Protein AF-A0A5Y8UCP7-F1 (afdb_monomer_lite)

Structure (mmCIF, N/CA/C/O backbone):
data_AF-A0A5Y8UCP7-F1
#
_entry.id   AF-A0A5Y8UCP7-F1
#
loop_
_atom_site.group_PDB
_atom_site.id
_atom_site.type_symbol
_atom_site.label_atom_id
_atom_site.label_alt_id
_atom_site.label_comp_id
_atom_site.label_asym_id
_atom_site.label_entity_id
_atom_site.label_seq_id
_atom_site.pdbx_PDB_ins_code
_atom_site.Cartn_x
_atom_site.Cartn_y
_atom_site.Cartn_z
_atom_site.occupancy
_atom_site.B_iso_or_equiv
_atom_site.auth_seq_id
_atom_site.auth_comp_id
_atom_site.auth_asym_id
_atom_site.auth_atom_id
_atom_site.pdbx_PDB_model_num
ATOM 1 N N . MET A 1 1 ? -1.462 4.410 -30.952 1.00 44.28 1 MET A N 1
ATOM 2 C CA . MET A 1 1 ? -0.417 4.518 -29.904 1.00 44.28 1 MET A CA 1
ATOM 3 C C . MET A 1 1 ? 0.930 4.123 -30.502 1.00 44.28 1 MET A C 1
ATOM 5 O O . MET A 1 1 ? 1.069 2.976 -30.911 1.00 44.28 1 MET A O 1
ATOM 9 N N . LYS A 1 2 ? 1.909 5.040 -30.601 1.00 47.00 2 LYS A N 1
ATOM 10 C CA . LYS A 1 2 ? 3.303 4.665 -30.922 1.00 47.00 2 LYS A CA 1
ATOM 11 C C . LYS A 1 2 ? 3.769 3.641 -29.882 1.00 47.00 2 LYS A C 1
ATOM 13 O O . LYS A 1 2 ? 3.460 3.791 -28.704 1.00 47.00 2 LYS A O 1
ATOM 18 N N . ASN A 1 3 ? 4.435 2.578 -30.324 1.00 64.19 3 ASN A N 1
ATOM 19 C CA . ASN A 1 3 ? 4.763 1.432 -29.481 1.00 64.19 3 ASN A CA 1
ATOM 20 C C . ASN A 1 3 ? 5.835 1.838 -28.449 1.00 64.19 3 ASN A C 1
ATOM 22 O O . ASN A 1 3 ? 7.023 1.755 -28.744 1.00 64.19 3 ASN A O 1
ATOM 26 N N . ILE A 1 4 ? 5.408 2.334 -27.278 1.00 65.38 4 ILE A N 1
ATOM 27 C CA . ILE A 1 4 ? 6.259 2.861 -26.188 1.00 65.38 4 ILE A CA 1
ATOM 28 C C . ILE A 1 4 ? 7.375 1.873 -25.816 1.00 65.38 4 ILE A C 1
ATOM 30 O O . ILE A 1 4 ? 8.480 2.294 -25.492 1.00 65.38 4 ILE A O 1
ATOM 34 N N . LEU A 1 5 ? 7.134 0.567 -25.975 1.00 61.91 5 LEU A N 1
ATOM 35 C CA . LEU A 1 5 ? 8.135 -0.491 -25.806 1.00 61.91 5 LEU A CA 1
ATOM 36 C C . LEU A 1 5 ? 9.407 -0.266 -26.641 1.00 61.91 5 LEU A C 1
ATOM 38 O O . LEU A 1 5 ? 10.494 -0.548 -26.155 1.00 61.91 5 LEU A O 1
ATOM 42 N N . LYS A 1 6 ? 9.299 0.287 -27.858 1.00 69.62 6 LYS A N 1
ATOM 43 C CA . LYS A 1 6 ? 10.449 0.550 -28.745 1.00 69.62 6 LYS A CA 1
ATOM 44 C C . LYS A 1 6 ? 11.382 1.656 -28.231 1.00 69.62 6 LYS A C 1
ATOM 46 O O . LYS A 1 6 ? 12.495 1.763 -28.727 1.00 69.62 6 LYS A O 1
ATOM 51 N N . LEU A 1 7 ? 10.931 2.469 -27.272 1.00 72.38 7 LEU A N 1
ATOM 52 C CA . LEU A 1 7 ? 11.709 3.556 -26.664 1.00 72.38 7 LEU A CA 1
ATOM 53 C C . LEU A 1 7 ? 12.382 3.141 -25.346 1.00 72.38 7 LEU A C 1
ATOM 55 O O . LEU A 1 7 ? 13.158 3.912 -24.792 1.00 72.38 7 LEU A O 1
ATOM 59 N N . LEU A 1 8 ? 12.071 1.946 -24.841 1.00 73.19 8 LEU A N 1
ATOM 60 C CA . LEU A 1 8 ? 12.568 1.425 -23.572 1.00 73.19 8 LEU A CA 1
ATOM 61 C C . LEU A 1 8 ? 13.707 0.434 -23.811 1.00 73.19 8 LEU A C 1
ATOM 63 O O . LEU A 1 8 ? 13.677 -0.341 -24.770 1.00 73.19 8 LEU A O 1
ATOM 67 N N . ASN A 1 9 ? 14.683 0.388 -22.906 1.00 80.56 9 ASN A N 1
ATOM 68 C CA . ASN A 1 9 ? 15.677 -0.683 -22.921 1.00 80.56 9 ASN A CA 1
ATOM 69 C C . ASN A 1 9 ? 15.042 -2.032 -22.508 1.00 80.56 9 ASN A C 1
ATOM 71 O O . ASN A 1 9 ? 13.954 -2.084 -21.933 1.00 80.56 9 ASN A O 1
ATOM 75 N N . LYS A 1 10 ? 15.721 -3.158 -22.771 1.00 80.25 10 LYS A N 1
ATOM 76 C CA . LYS A 1 10 ? 15.179 -4.508 -22.489 1.00 80.25 10 LYS A CA 1
ATOM 77 C C . LYS A 1 10 ? 14.736 -4.701 -21.029 1.00 80.25 10 LYS A C 1
ATOM 79 O O . LYS A 1 10 ? 13.759 -5.402 -20.770 1.00 80.25 10 LYS A O 1
ATOM 84 N N . ARG A 1 11 ? 15.442 -4.088 -20.072 1.00 78.06 11 ARG A N 1
ATOM 85 C CA . ARG A 1 11 ? 15.125 -4.177 -18.639 1.00 78.06 11 ARG A CA 1
ATOM 86 C C . ARG A 1 11 ? 13.845 -3.407 -18.317 1.00 78.06 11 ARG A C 1
ATOM 88 O O . ARG A 1 11 ? 12.976 -3.941 -17.640 1.00 78.06 11 ARG A O 1
ATOM 95 N N . GLU A 1 12 ? 13.706 -2.198 -18.844 1.00 74.88 12 GLU A N 1
ATOM 96 C CA . GLU A 1 12 ? 12.510 -1.361 -18.709 1.00 74.88 12 GLU A CA 1
ATOM 97 C C . GLU A 1 12 ? 11.283 -1.995 -19.370 1.00 74.88 12 GLU A C 1
ATOM 99 O O . GLU A 1 12 ? 10.206 -1.985 -18.782 1.00 74.88 12 GLU A O 1
ATOM 104 N N . GLN A 1 13 ? 11.444 -2.615 -20.544 1.00 76.44 13 GLN A N 1
ATOM 105 C CA . GLN A 1 13 ? 10.363 -3.352 -21.209 1.00 76.44 13 GLN A CA 1
ATOM 106 C C . GLN A 1 13 ? 9.854 -4.516 -20.351 1.00 76.44 13 GLN A C 1
ATOM 108 O O . GLN A 1 13 ? 8.643 -4.704 -20.226 1.00 76.44 13 GLN A O 1
ATOM 113 N N . LYS A 1 14 ? 10.766 -5.277 -19.729 1.00 81.44 14 LYS A N 1
ATOM 114 C CA . LYS A 1 14 ? 10.408 -6.386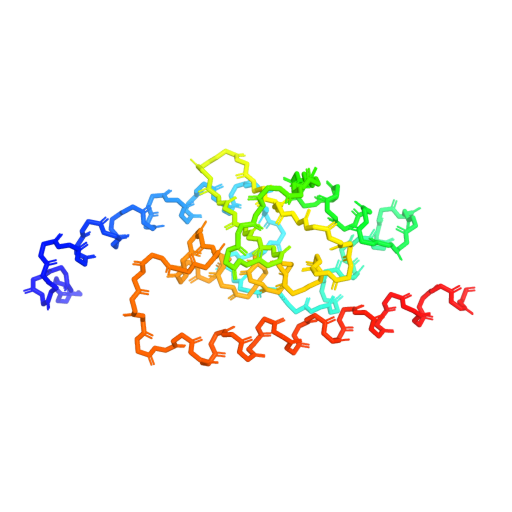 -18.836 1.00 81.44 14 LYS A CA 1
ATOM 115 C C . LYS A 1 14 ? 9.606 -5.892 -17.628 1.00 81.44 14 LYS A C 1
ATOM 117 O O . LYS A 1 14 ? 8.536 -6.425 -17.362 1.00 81.44 14 LYS A O 1
ATOM 122 N N . ILE A 1 15 ? 10.075 -4.832 -16.968 1.00 77.69 15 ILE A N 1
ATOM 123 C CA . ILE A 1 15 ? 9.390 -4.215 -15.817 1.00 77.69 15 ILE A CA 1
ATOM 124 C C . ILE A 1 15 ? 8.016 -3.689 -16.221 1.00 77.69 15 ILE A C 1
ATOM 126 O O . ILE A 1 15 ? 7.037 -3.892 -15.512 1.00 77.69 15 ILE A O 1
ATOM 130 N N . PHE A 1 16 ? 7.928 -3.028 -17.375 1.00 77.25 16 PHE A N 1
ATOM 131 C CA . PHE A 1 16 ? 6.670 -2.509 -17.894 1.00 77.25 16 PHE A CA 1
ATOM 132 C C . PHE A 1 16 ? 5.648 -3.630 -18.116 1.00 77.25 16 PHE A C 1
ATOM 134 O O . PHE A 1 16 ? 4.486 -3.496 -17.732 1.00 77.25 16 PHE A O 1
ATOM 141 N N . LEU A 1 17 ? 6.075 -4.754 -18.699 1.00 81.12 17 LEU A N 1
ATOM 142 C CA . LEU A 1 17 ? 5.205 -5.903 -18.936 1.00 81.12 17 LEU A CA 1
ATOM 143 C C . LEU A 1 17 ? 4.797 -6.605 -17.630 1.00 81.12 17 LEU A C 1
ATOM 145 O O . LEU A 1 17 ? 3.626 -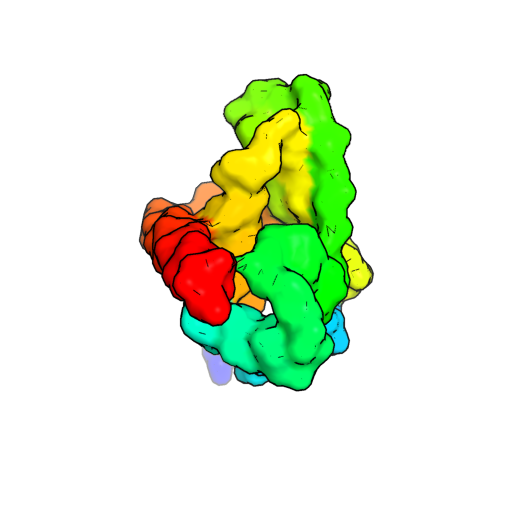6.944 -17.463 1.00 81.12 17 LEU A O 1
ATOM 149 N N . GLU A 1 18 ? 5.735 -6.780 -16.694 1.00 81.94 18 GLU A N 1
ATOM 150 C CA . GLU A 1 18 ? 5.467 -7.311 -15.351 1.00 81.94 18 GLU A CA 1
ATOM 151 C C . GLU A 1 18 ? 4.443 -6.440 -14.614 1.00 81.94 18 GLU A C 1
ATOM 153 O O . GLU A 1 18 ? 3.413 -6.944 -14.161 1.00 81.94 18 GLU A O 1
ATOM 158 N N . ASN A 1 19 ? 4.654 -5.122 -14.587 1.00 84.00 19 ASN A N 1
ATOM 159 C CA . ASN A 1 19 ? 3.735 -4.180 -13.960 1.00 84.00 19 ASN A CA 1
ATOM 160 C C . ASN A 1 19 ? 2.352 -4.202 -14.626 1.00 84.00 19 ASN A C 1
ATOM 162 O O . ASN A 1 19 ? 1.337 -4.191 -13.934 1.00 84.00 19 ASN A O 1
ATOM 166 N N . LYS A 1 20 ? 2.284 -4.285 -15.961 1.00 83.31 20 LYS A N 1
ATOM 167 C CA . LYS A 1 20 ? 1.008 -4.371 -16.687 1.00 83.31 20 LYS A CA 1
ATOM 168 C C . LYS A 1 20 ? 0.201 -5.610 -16.284 1.00 83.31 20 LYS A C 1
ATOM 170 O O . LYS A 1 20 ? -1.013 -5.521 -16.104 1.00 83.31 20 LYS A O 1
ATOM 175 N N . ASN A 1 21 ? 0.860 -6.758 -16.135 1.00 85.56 21 ASN A N 1
ATOM 176 C CA . ASN A 1 21 ? 0.200 -7.999 -15.728 1.00 85.56 21 ASN A CA 1
ATOM 177 C C . ASN A 1 21 ? -0.260 -7.950 -14.265 1.00 85.56 21 ASN A C 1
ATOM 179 O O . ASN A 1 21 ? -1.361 -8.405 -13.952 1.00 85.56 21 ASN A O 1
ATOM 183 N N . LEU A 1 22 ? 0.560 -7.373 -13.384 1.00 91.50 22 LEU A N 1
ATOM 184 C CA . LEU A 1 22 ? 0.235 -7.215 -11.968 1.00 91.50 22 LEU A CA 1
ATOM 185 C C . LEU A 1 22 ? -0.903 -6.210 -11.742 1.00 91.50 22 LEU A C 1
ATOM 187 O O . LEU A 1 22 ? -1.795 -6.497 -10.951 1.00 91.50 22 LEU A O 1
ATOM 191 N N . ALA A 1 23 ? -0.955 -5.104 -12.488 1.00 91.62 23 ALA A N 1
ATOM 192 C CA . ALA A 1 23 ? -2.010 -4.090 -12.381 1.00 91.62 23 ALA A CA 1
ATOM 193 C C . ALA A 1 23 ? -3.423 -4.690 -12.478 1.00 91.62 23 ALA A C 1
ATOM 195 O O . ALA A 1 23 ? -4.269 -4.479 -11.609 1.00 91.62 23 ALA A O 1
ATOM 196 N N . ASN A 1 24 ? -3.649 -5.526 -13.495 1.00 89.19 24 ASN A N 1
ATOM 197 C CA . ASN A 1 24 ? -4.935 -6.191 -13.702 1.00 89.19 24 ASN A CA 1
ATOM 198 C C . ASN A 1 24 ? -5.323 -7.125 -12.549 1.00 89.19 24 ASN A C 1
ATOM 200 O O . ASN A 1 24 ? -6.510 -7.299 -12.286 1.00 89.19 24 ASN A O 1
ATOM 204 N N . ARG A 1 25 ? -4.347 -7.759 -11.889 1.00 92.62 25 ARG A N 1
ATOM 205 C CA . ARG A 1 25 ? -4.605 -8.628 -10.732 1.00 92.62 25 ARG A CA 1
ATOM 206 C C . ARG A 1 25 ? -4.861 -7.809 -9.474 1.00 92.62 25 ARG A C 1
ATOM 208 O O . ARG A 1 25 ? -5.802 -8.110 -8.750 1.00 92.62 25 ARG A O 1
ATOM 215 N N . LEU A 1 26 ? -4.092 -6.743 -9.262 1.00 93.06 26 LEU A N 1
ATOM 216 C CA . LEU A 1 26 ? -4.260 -5.857 -8.117 1.00 93.06 26 LEU A CA 1
ATOM 217 C C . LEU A 1 26 ? -5.677 -5.276 -8.057 1.00 93.06 26 LEU A C 1
ATOM 219 O O . LEU A 1 26 ? -6.318 -5.332 -7.014 1.00 93.06 26 LEU A O 1
ATOM 223 N N . TRP A 1 27 ? -6.199 -4.774 -9.177 1.00 90.25 27 TRP A N 1
ATOM 224 C CA . TRP A 1 27 ? -7.545 -4.190 -9.207 1.00 90.25 27 TRP A CA 1
ATOM 225 C C . TRP A 1 27 ? -8.672 -5.210 -9.015 1.00 90.25 27 TRP A C 1
ATOM 227 O O . TRP A 1 27 ? -9.791 -4.815 -8.715 1.00 90.25 27 TRP A O 1
ATOM 237 N N . LYS A 1 28 ? -8.401 -6.511 -9.173 1.00 89.19 28 LYS A N 1
ATOM 238 C CA . LYS A 1 28 ? -9.356 -7.565 -8.795 1.00 89.19 28 LYS A CA 1
ATOM 239 C C . LYS A 1 28 ? -9.360 -7.826 -7.289 1.00 89.19 28 LYS A C 1
ATOM 241 O O . LYS A 1 28 ? -10.377 -8.255 -6.766 1.00 89.19 28 LYS A O 1
ATOM 246 N N . ILE A 1 29 ? -8.235 -7.581 -6.617 1.00 89.56 29 ILE A N 1
ATOM 247 C CA . ILE A 1 29 ? -8.079 -7.768 -5.168 1.00 89.56 29 ILE A CA 1
ATOM 248 C C . ILE A 1 29 ? -8.613 -6.557 -4.397 1.00 89.56 29 ILE A C 1
ATOM 250 O O . ILE A 1 29 ? -9.181 -6.730 -3.325 1.00 89.56 29 ILE A O 1
ATOM 254 N N . ILE A 1 30 ? -8.459 -5.350 -4.955 1.00 91.50 30 ILE A N 1
ATOM 255 C CA . ILE A 1 30 ? -9.011 -4.098 -4.412 1.00 91.50 30 ILE A CA 1
ATOM 256 C C . ILE A 1 30 ? -9.984 -3.488 -5.438 1.00 91.50 30 ILE A C 1
ATOM 258 O O . ILE A 1 30 ? -9.641 -2.502 -6.112 1.00 91.50 30 ILE A O 1
ATOM 262 N N . PRO A 1 31 ? -11.176 -4.084 -5.623 1.00 87.88 31 PRO A N 1
ATOM 263 C CA . PRO A 1 31 ? -12.160 -3.596 -6.587 1.00 87.88 31 PRO A CA 1
ATOM 264 C C . PRO A 1 31 ? -12.662 -2.179 -6.268 1.00 87.88 31 PRO A C 1
ATOM 266 O O . PRO A 1 31 ? -13.005 -1.435 -7.185 1.00 87.88 31 PRO A O 1
ATOM 269 N N . GLU A 1 32 ? -12.626 -1.756 -5.001 1.00 89.44 32 GLU A N 1
ATOM 270 C CA . GLU A 1 32 ? -13.059 -0.427 -4.551 1.00 89.44 32 GLU A CA 1
ATOM 271 C C . GLU A 1 32 ? -12.208 0.715 -5.128 1.00 89.44 32 GLU A C 1
ATOM 273 O O . GLU A 1 32 ? -12.655 1.859 -5.199 1.00 89.44 32 GLU A O 1
ATOM 278 N N . SER A 1 33 ? -10.988 0.416 -5.586 1.00 86.06 33 SER A N 1
ATOM 279 C CA . SER A 1 33 ? -10.047 1.424 -6.084 1.00 86.06 33 SER A CA 1
ATOM 280 C C . SER A 1 33 ? -10.449 2.093 -7.397 1.00 86.06 33 SER A C 1
ATOM 282 O O . SER A 1 33 ? -9.804 3.061 -7.795 1.00 86.06 33 SER A O 1
ATOM 284 N N . ASN A 1 34 ? -11.455 1.585 -8.120 1.00 83.69 34 ASN A N 1
ATOM 285 C CA . ASN A 1 34 ? -11.838 2.083 -9.449 1.00 83.69 34 ASN A CA 1
ATOM 286 C C . ASN A 1 34 ? -10.639 2.262 -10.408 1.00 83.69 34 ASN A C 1
ATOM 288 O O . ASN A 1 34 ? -10.638 3.146 -11.265 1.00 83.69 34 ASN A O 1
ATOM 292 N N . LYS A 1 35 ? -9.603 1.419 -10.261 1.00 88.56 35 LYS A N 1
ATOM 293 C CA . LYS A 1 35 ? -8.356 1.448 -11.048 1.00 88.56 35 LYS A CA 1
ATOM 294 C C . LYS A 1 35 ? -7.552 2.752 -10.926 1.00 88.56 35 LYS A C 1
ATOM 296 O O . LYS A 1 35 ? -6.827 3.122 -11.850 1.00 88.56 35 LYS A O 1
ATOM 301 N N . ARG A 1 36 ? -7.668 3.453 -9.797 1.00 92.25 36 ARG A N 1
ATOM 302 C CA . ARG A 1 36 ? -6.933 4.690 -9.503 1.00 92.25 36 ARG A CA 1
ATOM 303 C C . ARG A 1 36 ? -6.362 4.674 -8.084 1.00 92.25 36 ARG A C 1
ATOM 305 O O . ARG A 1 36 ? -6.814 3.886 -7.252 1.00 92.25 36 ARG A O 1
ATOM 312 N N . PRO A 1 37 ? -5.388 5.545 -7.773 1.00 93.75 37 PRO A N 1
ATOM 313 C CA . PRO A 1 37 ? -4.995 5.751 -6.390 1.00 93.75 37 PRO A CA 1
ATOM 314 C C . PRO A 1 37 ? -6.169 6.249 -5.535 1.00 93.75 37 PRO A C 1
ATOM 316 O O . PRO A 1 37 ? -7.029 7.000 -6.008 1.00 93.75 37 PRO A O 1
ATOM 319 N N . MET A 1 38 ? -6.175 5.830 -4.269 1.00 95.56 38 MET A N 1
ATOM 320 C CA . MET A 1 38 ? -7.193 6.197 -3.278 1.00 95.56 38 MET A CA 1
ATOM 321 C C . MET A 1 38 ? -6.620 7.151 -2.237 1.00 95.56 38 MET A C 1
ATOM 323 O O . MET A 1 38 ? -5.533 6.922 -1.704 1.00 95.56 38 MET A O 1
ATOM 327 N N . GLY A 1 39 ? -7.345 8.227 -1.945 1.00 96.19 39 GLY A N 1
ATOM 328 C CA . GLY A 1 39 ? -7.035 9.145 -0.854 1.00 96.19 39 GLY A CA 1
ATOM 329 C C . GLY A 1 39 ? -7.326 8.537 0.520 1.00 96.19 39 GLY A C 1
ATOM 330 O O . GLY A 1 39 ? -8.112 7.603 0.646 1.00 96.19 39 GLY A O 1
ATOM 331 N N . ALA A 1 40 ? -6.705 9.087 1.568 1.00 96.56 40 ALA A N 1
ATOM 332 C CA . ALA A 1 40 ? -6.874 8.579 2.932 1.00 96.56 40 ALA A CA 1
ATOM 333 C C . ALA A 1 40 ? -8.341 8.630 3.392 1.00 96.56 40 ALA A C 1
ATOM 335 O O . ALA A 1 40 ? -8.832 7.646 3.925 1.00 96.56 40 ALA A O 1
ATOM 336 N N . MET A 1 41 ? -9.061 9.722 3.109 1.00 94.88 41 MET A N 1
ATOM 337 C CA . MET A 1 41 ? -10.488 9.832 3.445 1.00 94.88 41 MET A CA 1
ATOM 338 C C . MET A 1 41 ? -11.327 8.746 2.762 1.00 94.88 41 MET A C 1
ATOM 340 O O . MET A 1 41 ? -12.165 8.138 3.407 1.00 94.88 41 MET A O 1
ATOM 344 N N . GLU A 1 42 ? -11.046 8.432 1.494 1.00 95.12 42 GLU A N 1
ATOM 345 C CA . GLU A 1 42 ? -11.767 7.378 0.767 1.00 95.12 42 GLU A CA 1
ATOM 346 C C . GLU A 1 42 ? -11.548 6.004 1.409 1.00 95.12 42 GLU A C 1
ATOM 348 O O . GLU A 1 42 ? -12.486 5.225 1.549 1.00 95.12 42 GLU A O 1
ATOM 353 N N . VAL A 1 43 ? -10.313 5.722 1.840 1.00 95.00 43 VAL A N 1
ATOM 354 C CA . VAL A 1 43 ? -9.975 4.502 2.586 1.00 95.00 43 VAL A CA 1
ATOM 355 C C . VAL A 1 43 ? -10.759 4.440 3.897 1.00 95.00 43 VAL A C 1
ATOM 357 O O . VAL A 1 43 ? -11.342 3.402 4.202 1.00 95.00 43 VAL A O 1
ATOM 360 N N . ILE A 1 44 ? -10.826 5.549 4.637 1.00 93.31 44 ILE A N 1
ATOM 361 C CA . ILE A 1 44 ? -11.601 5.635 5.879 1.00 93.31 44 ILE A CA 1
ATOM 362 C C . ILE A 1 44 ? -13.097 5.423 5.624 1.00 93.31 44 ILE A C 1
ATOM 364 O O . ILE A 1 44 ? -13.712 4.594 6.290 1.00 93.31 44 ILE A O 1
ATOM 368 N N . ASP A 1 45 ? -13.676 6.101 4.636 1.00 92.00 45 ASP A N 1
ATOM 369 C CA . ASP A 1 45 ? -15.097 5.989 4.300 1.00 92.00 45 ASP A CA 1
ATOM 370 C C . ASP A 1 45 ? -15.488 4.563 3.893 1.00 92.00 45 ASP A C 1
ATOM 372 O O . ASP A 1 45 ? -16.587 4.106 4.209 1.00 92.00 45 ASP A O 1
ATOM 376 N N . ILE A 1 46 ? -14.596 3.843 3.206 1.00 91.94 46 ILE A N 1
ATOM 377 C CA . ILE A 1 46 ? -14.802 2.434 2.855 1.00 91.94 46 ILE A CA 1
ATOM 378 C C . ILE A 1 46 ? -14.813 1.556 4.111 1.00 91.94 46 ILE A C 1
ATOM 380 O O . ILE A 1 46 ? -15.728 0.752 4.268 1.00 91.94 46 ILE A O 1
ATOM 384 N N . VAL A 1 47 ? -13.832 1.708 5.005 1.00 91.19 47 VAL A N 1
ATOM 385 C CA . VAL A 1 47 ? -13.717 0.873 6.216 1.00 91.19 47 VAL A CA 1
ATOM 386 C C . VAL A 1 47 ? -14.863 1.151 7.192 1.00 91.19 47 VAL A C 1
ATOM 388 O O . VAL A 1 47 ? -15.440 0.222 7.752 1.00 91.19 47 VAL A O 1
ATOM 391 N N . LYS A 1 48 ? -15.266 2.416 7.349 1.00 87.62 48 LYS A N 1
ATOM 392 C CA . LYS A 1 48 ? -16.363 2.804 8.249 1.00 87.62 48 LYS A CA 1
ATOM 393 C C . LYS A 1 48 ? -17.712 2.205 7.863 1.00 87.62 48 LYS A C 1
ATOM 395 O O . LYS A 1 48 ? -18.513 1.915 8.745 1.00 87.62 48 LYS A O 1
ATOM 400 N N . LYS A 1 49 ? -17.972 1.996 6.569 1.00 84.94 49 LYS A N 1
ATOM 401 C CA . LYS A 1 49 ? -19.223 1.371 6.098 1.00 84.94 49 LYS A CA 1
ATOM 402 C C . LYS A 1 49 ? -19.411 -0.057 6.608 1.00 84.94 49 LYS A C 1
ATOM 404 O O . LYS A 1 49 ? -20.532 -0.551 6.595 1.00 84.94 49 LYS A O 1
ATOM 409 N N . GLU A 1 50 ? -18.345 -0.706 7.067 1.00 78.81 50 GLU A N 1
ATOM 410 C CA . GLU A 1 50 ? -18.390 -2.068 7.602 1.00 78.81 50 GLU A CA 1
ATOM 411 C C . GLU A 1 50 ? -18.614 -2.115 9.124 1.00 78.81 50 GLU A C 1
ATOM 413 O O . GLU A 1 50 ? -18.474 -3.184 9.715 1.00 78.81 50 GLU A O 1
ATOM 418 N N . ASN A 1 51 ? -18.947 -0.984 9.774 1.00 69.75 51 ASN A N 1
ATOM 419 C CA . ASN A 1 51 ? -19.153 -0.868 11.231 1.00 69.75 51 ASN A CA 1
ATOM 420 C C . ASN A 1 51 ? -18.011 -1.484 12.071 1.00 69.75 51 ASN A C 1
ATOM 422 O O . ASN A 1 51 ? -18.231 -1.991 13.169 1.00 69.75 51 ASN A O 1
ATOM 426 N N . SER A 1 52 ? -16.789 -1.473 11.539 1.00 73.81 52 SER A N 1
ATOM 427 C CA . SER A 1 52 ? -15.595 -2.014 12.195 1.00 73.81 52 SER A CA 1
ATOM 428 C C . SER A 1 52 ? -14.834 -0.917 12.943 1.00 73.81 52 SER A C 1
ATOM 430 O O . SER A 1 52 ? -14.958 0.261 12.598 1.00 73.81 52 SER A O 1
ATOM 432 N N . SER A 1 53 ? -14.021 -1.296 13.939 1.00 82.62 53 SER A N 1
ATOM 433 C CA . SER A 1 53 ? -13.084 -0.365 14.584 1.00 82.62 53 SER A CA 1
ATOM 434 C C . SER A 1 53 ? -12.193 0.276 13.525 1.00 82.62 53 SER A C 1
ATOM 436 O O . SER A 1 53 ? -11.663 -0.410 12.645 1.00 82.62 53 SER A O 1
ATOM 438 N N . LEU A 1 54 ? -12.048 1.599 13.572 1.00 88.25 54 LEU A N 1
ATOM 439 C CA . LEU A 1 54 ? -11.214 2.303 12.611 1.00 88.25 54 LEU A CA 1
ATOM 440 C C . LEU A 1 54 ? -9.770 2.340 13.105 1.00 88.25 54 LEU A C 1
ATOM 442 O O . LEU A 1 54 ? -9.350 3.291 13.746 1.00 88.25 54 LEU A O 1
ATOM 446 N N . ASP A 1 55 ? -9.010 1.311 12.755 1.00 91.12 55 ASP A N 1
ATOM 447 C CA . ASP A 1 55 ? -7.588 1.206 13.062 1.00 91.12 55 ASP A CA 1
ATOM 448 C C . ASP A 1 55 ? -6.800 0.621 11.874 1.00 91.12 55 ASP A C 1
ATOM 450 O O . ASP A 1 55 ? -7.360 0.195 10.855 1.00 91.12 55 ASP A O 1
ATOM 454 N N . ILE A 1 56 ? -5.468 0.615 11.986 1.00 93.00 56 ILE A N 1
ATOM 455 C CA . ILE A 1 56 ? -4.571 0.116 10.933 1.00 93.00 56 ILE A CA 1
ATOM 456 C C . ILE A 1 56 ? -4.822 -1.363 10.611 1.00 93.00 56 ILE A C 1
ATOM 458 O O . ILE A 1 56 ? -4.759 -1.744 9.439 1.00 93.00 56 ILE A O 1
ATOM 462 N N . ASN A 1 57 ? -5.133 -2.194 11.607 1.00 92.50 57 ASN A N 1
ATOM 463 C CA . ASN A 1 57 ? -5.380 -3.618 11.390 1.00 92.50 57 ASN A CA 1
ATOM 464 C C . ASN A 1 57 ? -6.687 -3.832 10.624 1.00 92.50 57 ASN A C 1
ATOM 466 O O . ASN A 1 57 ? -6.711 -4.621 9.678 1.00 92.50 57 ASN A O 1
ATOM 470 N N . SER A 1 58 ? -7.741 -3.094 10.968 1.00 93.06 58 SER A N 1
ATOM 471 C CA . SER A 1 58 ? -9.016 -3.107 10.249 1.00 93.06 58 SER A CA 1
ATOM 472 C C . SER A 1 58 ? -8.868 -2.633 8.805 1.00 93.06 58 SER A C 1
ATOM 474 O O . SER A 1 58 ? -9.387 -3.284 7.897 1.00 93.06 58 SER A O 1
ATOM 476 N N . ILE A 1 59 ? -8.086 -1.576 8.551 1.00 94.88 59 ILE A N 1
ATOM 477 C CA . ILE A 1 59 ? -7.757 -1.141 7.182 1.00 94.88 59 ILE A CA 1
ATOM 478 C C . ILE A 1 59 ? -7.033 -2.263 6.428 1.00 94.88 59 ILE A C 1
ATOM 480 O O . ILE A 1 59 ? -7.432 -2.631 5.322 1.00 94.88 59 ILE A O 1
ATOM 484 N N . CYS A 1 60 ? -5.982 -2.844 7.009 1.00 95.44 60 CYS A N 1
ATOM 485 C CA . CYS A 1 60 ? -5.244 -3.925 6.359 1.00 95.44 60 CYS A CA 1
ATOM 486 C C . CYS A 1 60 ? -6.137 -5.133 6.059 1.00 95.44 60 CYS A C 1
ATOM 488 O O . CYS A 1 60 ? -6.082 -5.668 4.952 1.00 95.44 60 CYS A O 1
ATOM 490 N N . LYS A 1 61 ? -7.007 -5.514 6.998 1.00 93.38 61 LYS A N 1
ATOM 491 C CA . LYS A 1 61 ? -7.976 -6.598 6.821 1.00 93.38 61 LYS A CA 1
ATOM 492 C C . LYS A 1 61 ? -8.957 -6.298 5.687 1.00 93.38 61 LYS A C 1
ATOM 494 O O . LYS A 1 61 ? -9.127 -7.148 4.817 1.00 93.38 61 LYS A O 1
ATOM 499 N N . LYS A 1 62 ? -9.534 -5.089 5.645 1.00 93.38 62 LYS A N 1
ATOM 500 C CA . LYS A 1 62 ? -10.475 -4.662 4.596 1.00 93.38 62 LYS A CA 1
ATOM 501 C C . LYS A 1 62 ? -9.888 -4.816 3.194 1.00 93.38 62 LYS A C 1
ATOM 503 O O . LYS A 1 62 ? -10.570 -5.262 2.277 1.00 93.38 62 LYS A O 1
ATOM 508 N N . PHE A 1 63 ? -8.621 -4.449 3.032 1.00 93.38 63 PHE A N 1
ATOM 509 C CA . PHE A 1 63 ? -7.949 -4.430 1.733 1.00 93.38 63 PHE A CA 1
ATOM 510 C C . PHE A 1 63 ? -7.102 -5.678 1.452 1.00 93.38 63 PHE A C 1
ATOM 512 O O . PHE A 1 63 ? -6.281 -5.661 0.534 1.00 93.38 63 PHE A O 1
ATOM 519 N N . ASN A 1 64 ? -7.296 -6.762 2.215 1.00 93.19 64 ASN A N 1
ATOM 520 C CA . ASN A 1 64 ? -6.558 -8.023 2.071 1.00 93.19 64 ASN A CA 1
ATOM 521 C C . ASN A 1 64 ? -5.025 -7.837 2.093 1.00 93.19 64 ASN A C 1
ATOM 523 O O . ASN A 1 64 ? -4.284 -8.469 1.335 1.00 93.19 64 ASN A O 1
ATOM 527 N N . ILE A 1 65 ? -4.545 -6.940 2.957 1.00 97.00 65 ILE A N 1
ATOM 528 C CA . ILE A 1 65 ? -3.127 -6.641 3.147 1.00 97.00 65 ILE A CA 1
ATOM 529 C C . ILE A 1 65 ? -2.598 -7.477 4.310 1.00 97.00 65 ILE A C 1
ATOM 531 O O . ILE A 1 65 ? -3.014 -7.327 5.457 1.00 97.00 65 ILE A O 1
ATOM 535 N N . VAL A 1 66 ? -1.629 -8.337 4.015 1.00 97.62 66 VAL A N 1
ATOM 536 C CA . VAL A 1 66 ? -0.971 -9.195 4.998 1.00 97.62 66 VAL A CA 1
ATOM 537 C C . VAL A 1 66 ? 0.101 -8.403 5.739 1.00 97.62 66 VAL A C 1
ATOM 539 O O . VAL A 1 66 ? 1.031 -7.866 5.135 1.00 97.62 66 VAL A O 1
ATOM 542 N N . LEU A 1 67 ? 0.001 -8.376 7.064 1.00 98.12 67 LEU A N 1
ATOM 543 C CA . LEU A 1 67 ? 0.985 -7.770 7.954 1.00 98.12 67 LEU A CA 1
ATOM 544 C C . LEU A 1 67 ? 1.962 -8.834 8.468 1.00 98.12 67 LEU A C 1
ATOM 546 O O . LEU A 1 67 ? 1.555 -9.861 9.005 1.00 98.12 67 LEU A O 1
ATOM 550 N N . LYS A 1 68 ? 3.270 -8.592 8.317 1.00 97.56 68 LYS A N 1
ATOM 551 C CA . LYS A 1 68 ? 4.323 -9.493 8.800 1.00 97.56 68 LYS A CA 1
ATOM 552 C C . LYS A 1 68 ? 5.415 -8.736 9.549 1.00 97.56 68 LYS A C 1
ATOM 554 O O . LYS A 1 68 ? 6.265 -8.076 8.949 1.00 97.56 68 LYS A O 1
ATOM 559 N N . LYS A 1 69 ? 5.468 -8.908 10.870 1.00 97.25 69 LYS A N 1
ATOM 560 C CA . LYS A 1 69 ? 6.579 -8.385 11.672 1.00 97.25 69 LYS A CA 1
ATOM 561 C C . LYS A 1 69 ? 7.888 -9.084 11.275 1.00 97.25 69 LYS A C 1
ATOM 563 O O . LYS A 1 69 ? 7.978 -10.311 11.297 1.00 97.25 69 LYS A O 1
ATOM 568 N N . ASN A 1 70 ? 8.906 -8.318 10.887 1.00 96.31 70 ASN A N 1
ATOM 569 C CA . ASN A 1 70 ? 10.201 -8.829 10.440 1.00 96.31 70 ASN A CA 1
ATOM 570 C C . ASN A 1 70 ? 11.370 -7.996 10.992 1.00 96.31 70 ASN A C 1
ATOM 572 O O . ASN A 1 70 ? 11.804 -7.008 10.398 1.00 96.31 70 ASN A O 1
ATOM 576 N N . MET A 1 71 ? 11.955 -8.471 12.094 1.00 94.38 71 MET A N 1
ATOM 577 C CA . MET A 1 71 ? 13.125 -7.848 12.727 1.00 94.38 71 MET A CA 1
ATOM 578 C C . MET A 1 71 ? 14.423 -8.010 11.919 1.00 94.38 71 MET A C 1
ATOM 580 O O . MET A 1 71 ? 15.392 -7.298 12.168 1.00 94.38 71 MET A O 1
ATOM 584 N N . LYS A 1 72 ? 14.457 -8.911 10.926 1.00 93.88 72 LYS A N 1
ATOM 585 C CA . LYS A 1 72 ? 15.644 -9.193 10.098 1.00 93.88 72 LYS A CA 1
ATOM 586 C C . LYS A 1 72 ? 15.824 -8.206 8.939 1.00 93.88 72 LYS A C 1
ATOM 588 O O . LYS A 1 72 ? 16.769 -8.342 8.160 1.00 93.88 72 LYS A O 1
ATOM 593 N N . LEU A 1 73 ? 14.930 -7.226 8.785 1.00 91.50 73 LEU A N 1
ATOM 594 C CA . LEU A 1 73 ? 15.082 -6.182 7.775 1.00 91.50 73 LEU A CA 1
ATOM 595 C C . LEU A 1 73 ? 16.365 -5.377 8.053 1.00 91.50 73 LEU A C 1
ATOM 597 O O . LEU A 1 73 ? 16.517 -4.763 9.104 1.00 91.50 73 LEU A O 1
ATOM 601 N N . LYS A 1 74 ? 17.319 -5.390 7.117 1.00 86.00 74 LYS A N 1
ATOM 602 C CA . LYS A 1 74 ? 18.608 -4.701 7.299 1.00 86.00 74 LYS A CA 1
ATOM 603 C C . LYS A 1 74 ? 18.488 -3.208 6.992 1.00 86.00 74 LYS A C 1
ATOM 605 O O . LYS A 1 74 ? 18.454 -2.385 7.897 1.00 86.00 74 LYS A O 1
ATOM 610 N N . LYS A 1 75 ? 18.389 -2.881 5.700 1.00 87.25 75 LYS A N 1
ATOM 611 C CA . LYS A 1 75 ? 18.492 -1.513 5.166 1.00 87.25 75 LYS A CA 1
ATOM 612 C C . LYS A 1 75 ? 17.245 -0.648 5.391 1.00 87.25 75 LYS A C 1
ATOM 614 O O . LYS A 1 75 ? 17.355 0.569 5.425 1.00 87.25 75 LYS A O 1
ATOM 619 N N . TYR A 1 76 ? 16.076 -1.265 5.526 1.00 89.81 76 TYR A N 1
ATOM 620 C CA . TYR A 1 76 ? 14.793 -0.569 5.620 1.00 89.81 76 TYR A CA 1
ATOM 621 C C . TYR A 1 76 ? 14.046 -1.007 6.877 1.00 89.81 76 TYR A C 1
ATOM 623 O O . TYR A 1 76 ? 14.254 -2.117 7.367 1.00 89.81 76 TYR A O 1
ATOM 631 N N . ASN A 1 77 ? 13.182 -0.141 7.404 1.00 94.94 77 ASN A N 1
ATOM 632 C CA . ASN A 1 77 ? 12.363 -0.462 8.577 1.00 94.94 77 ASN A CA 1
ATOM 633 C C . ASN A 1 77 ? 11.019 -1.097 8.210 1.00 94.94 77 ASN A C 1
ATOM 635 O O . ASN A 1 77 ? 10.408 -1.771 9.039 1.00 94.94 77 ASN A O 1
ATOM 639 N N . SER A 1 78 ? 10.602 -0.933 6.958 1.00 96.88 78 SER A N 1
ATOM 640 C CA . SER A 1 78 ? 9.475 -1.631 6.365 1.00 96.88 78 SER A CA 1
ATOM 641 C C . SER A 1 78 ? 9.658 -1.771 4.853 1.00 96.88 78 SER A C 1
ATOM 643 O O . SER A 1 78 ? 10.523 -1.131 4.248 1.00 96.88 78 SER A O 1
ATOM 645 N N . LYS A 1 79 ? 8.887 -2.672 4.254 1.00 96.88 79 LYS A N 1
ATOM 646 C CA . LYS A 1 79 ? 8.793 -2.882 2.809 1.00 96.88 79 LYS A CA 1
ATOM 647 C C . LYS A 1 79 ? 7.400 -3.404 2.472 1.00 96.88 79 LYS A C 1
ATOM 649 O O . LYS A 1 79 ? 6.785 -4.083 3.294 1.00 96.88 79 LYS A O 1
ATOM 654 N N . SER A 1 80 ? 6.935 -3.149 1.260 1.00 97.06 80 SER A N 1
ATOM 655 C CA . SER A 1 80 ? 5.675 -3.685 0.747 1.00 97.06 80 SER A CA 1
ATOM 656 C C . SER A 1 80 ? 5.902 -4.384 -0.585 1.00 97.06 80 SER A C 1
ATOM 658 O O . SER A 1 80 ? 6.771 -3.998 -1.367 1.00 97.06 80 SER A O 1
ATOM 660 N N . ASN A 1 81 ? 5.160 -5.455 -0.842 1.00 96.12 81 ASN A N 1
ATOM 661 C CA . ASN A 1 81 ? 5.265 -6.207 -2.084 1.00 96.12 81 ASN A CA 1
ATOM 662 C C . ASN A 1 81 ? 3.906 -6.766 -2.495 1.00 96.12 81 ASN A C 1
ATOM 664 O O . ASN A 1 81 ? 3.159 -7.248 -1.647 1.00 96.12 81 ASN A O 1
ATOM 668 N N . PHE A 1 82 ? 3.634 -6.749 -3.793 1.00 95.06 82 PHE A N 1
ATOM 669 C CA . PHE A 1 82 ? 2.526 -7.454 -4.412 1.00 95.06 82 PHE A CA 1
ATOM 670 C C . PHE A 1 82 ? 3.071 -8.526 -5.361 1.00 95.06 82 PHE A C 1
ATOM 672 O O . PHE A 1 82 ? 3.802 -8.223 -6.303 1.00 95.06 82 PHE A O 1
ATOM 679 N N . ASP A 1 83 ? 2.736 -9.787 -5.093 1.00 91.00 83 ASP A N 1
ATOM 680 C CA . ASP A 1 83 ? 3.213 -10.952 -5.858 1.00 91.00 83 ASP A CA 1
ATOM 681 C C . ASP A 1 83 ? 2.249 -11.396 -6.975 1.00 91.00 83 ASP A C 1
ATOM 683 O O . ASP A 1 83 ? 2.522 -12.351 -7.702 1.00 91.00 83 ASP A O 1
ATOM 687 N N . GLY A 1 84 ? 1.126 -10.692 -7.134 1.00 90.69 84 GLY A N 1
ATOM 688 C CA . GLY A 1 84 ? 0.055 -11.050 -8.060 1.00 90.69 84 GLY A CA 1
ATOM 689 C C . GLY A 1 84 ? -1.180 -11.635 -7.380 1.00 90.69 84 GLY A C 1
ATOM 690 O O . GLY A 1 84 ? -2.242 -11.607 -7.997 1.00 90.69 84 GLY A O 1
ATOM 691 N N . ASN A 1 85 ? -1.058 -12.107 -6.138 1.00 90.75 85 ASN A N 1
ATOM 692 C CA . ASN A 1 85 ? -2.140 -12.726 -5.373 1.00 90.75 85 ASN A CA 1
ATOM 693 C C . ASN A 1 85 ? -2.380 -12.026 -4.032 1.00 90.75 85 ASN A C 1
ATOM 695 O O . ASN A 1 85 ? -3.518 -11.944 -3.582 1.00 90.75 85 ASN A O 1
ATOM 699 N N . SER A 1 86 ? -1.324 -11.524 -3.394 1.00 94.00 86 SER A N 1
ATOM 700 C CA . SER A 1 86 ? -1.390 -10.920 -2.067 1.00 94.00 86 SER A CA 1
ATOM 701 C C . SER A 1 86 ? -0.514 -9.679 -1.974 1.00 94.00 86 SER A C 1
ATOM 703 O O . SER A 1 86 ? 0.551 -9.591 -2.593 1.00 94.00 86 SER A O 1
ATOM 705 N N . ILE A 1 87 ? -0.971 -8.706 -1.187 1.00 96.94 87 ILE A N 1
ATOM 706 C CA . ILE A 1 87 ? -0.175 -7.542 -0.806 1.00 96.94 87 ILE A CA 1
ATOM 707 C C . ILE A 1 87 ? 0.367 -7.821 0.587 1.00 96.94 87 ILE A C 1
ATOM 709 O O . ILE A 1 87 ? -0.401 -8.040 1.516 1.00 96.94 87 ILE A O 1
ATOM 713 N N . THR A 1 88 ? 1.685 -7.815 0.743 1.00 98.06 88 THR A N 1
ATOM 714 C CA . THR A 1 88 ? 2.336 -8.020 2.040 1.00 98.06 88 THR A CA 1
ATOM 715 C C . THR A 1 88 ? 3.096 -6.772 2.449 1.00 98.06 88 THR A C 1
ATOM 717 O O . THR A 1 88 ? 3.864 -6.227 1.655 1.00 98.06 88 THR A O 1
ATOM 720 N N . ILE A 1 89 ? 2.931 -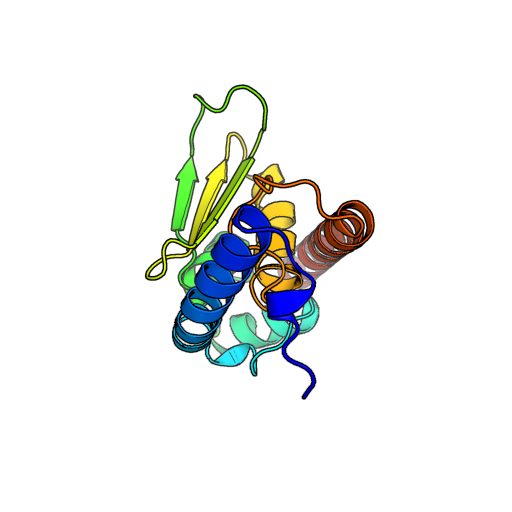6.360 3.703 1.00 98.44 89 ILE A N 1
ATOM 721 C CA . ILE A 1 89 ? 3.777 -5.381 4.380 1.00 98.44 89 ILE A CA 1
ATOM 722 C C . ILE A 1 89 ? 4.646 -6.130 5.385 1.00 98.44 89 ILE A C 1
ATOM 724 O O . ILE A 1 89 ? 4.148 -6.750 6.324 1.00 98.44 89 ILE A O 1
ATOM 728 N N . GLU A 1 90 ? 5.961 -6.036 5.214 1.00 98.19 90 GLU A N 1
ATOM 729 C CA . GLU A 1 90 ? 6.918 -6.461 6.230 1.00 98.19 90 GLU A CA 1
ATOM 730 C C . GLU A 1 90 ? 7.428 -5.238 6.994 1.00 98.19 90 GLU A C 1
ATOM 732 O O . GLU A 1 90 ? 7.835 -4.258 6.372 1.00 98.19 90 GLU A O 1
ATOM 737 N N . TYR A 1 91 ? 7.436 -5.284 8.326 1.00 98.06 91 TYR A N 1
ATOM 738 C CA . TYR A 1 91 ? 7.774 -4.127 9.165 1.00 98.06 91 TYR A CA 1
ATOM 739 C C . TYR A 1 91 ? 8.495 -4.527 10.456 1.00 98.06 91 TYR A C 1
ATOM 741 O O . TYR A 1 91 ? 8.275 -5.611 10.992 1.00 98.06 91 TYR A O 1
ATOM 749 N N . LYS A 1 92 ? 9.365 -3.655 10.975 1.00 96.81 92 LYS A N 1
ATOM 750 C CA . LYS A 1 92 ? 9.978 -3.826 12.307 1.00 96.81 92 LYS A CA 1
ATOM 751 C C . LYS A 1 92 ? 9.058 -3.361 13.438 1.00 96.81 92 LYS A C 1
ATOM 753 O O . LYS A 1 92 ? 9.001 -3.987 14.491 1.00 96.81 92 LYS A O 1
ATOM 758 N N . ASP A 1 93 ? 8.358 -2.259 13.193 1.00 95.56 93 ASP A N 1
ATOM 759 C CA . ASP A 1 93 ? 7.543 -1.507 14.148 1.00 95.56 93 ASP A CA 1
ATOM 760 C C . ASP A 1 93 ? 6.290 -0.997 13.418 1.00 95.56 93 ASP A C 1
ATOM 762 O O . ASP A 1 93 ? 6.358 -0.652 12.233 1.00 95.56 93 ASP A O 1
ATOM 766 N N . GLU A 1 94 ? 5.147 -1.015 14.098 1.00 94.56 94 GLU A N 1
ATOM 767 C CA . GLU A 1 94 ? 3.836 -0.685 13.532 1.00 94.56 94 GLU A CA 1
ATOM 768 C C . GLU A 1 94 ? 3.756 0.763 13.047 1.00 94.56 94 GLU A C 1
ATOM 770 O O . GLU A 1 94 ? 3.069 1.039 12.063 1.00 94.56 94 GLU A O 1
ATOM 775 N N . LYS A 1 95 ? 4.558 1.672 13.619 1.00 94.56 95 LYS A N 1
ATOM 776 C CA . LYS A 1 95 ? 4.630 3.073 13.171 1.00 94.56 95 LYS A CA 1
ATOM 777 C C . LYS A 1 95 ? 5.038 3.239 11.704 1.00 94.56 95 LYS A C 1
ATOM 779 O O . LYS A 1 95 ? 4.834 4.302 11.125 1.00 94.56 95 LYS A O 1
ATOM 784 N N . TYR A 1 96 ? 5.634 2.209 11.098 1.00 95.88 96 TYR A N 1
ATOM 785 C CA . TYR A 1 96 ? 6.045 2.219 9.694 1.00 95.88 96 TYR A CA 1
ATOM 786 C C . TYR A 1 96 ? 4.972 1.691 8.731 1.00 95.88 96 TYR A C 1
ATOM 788 O O . TYR A 1 96 ? 5.161 1.789 7.518 1.00 95.88 96 TYR A O 1
ATOM 796 N N . ILE A 1 97 ? 3.870 1.122 9.230 1.00 97.81 97 ILE A N 1
ATOM 797 C CA . ILE A 1 97 ? 2.783 0.588 8.396 1.00 97.81 97 ILE A CA 1
ATOM 798 C C . ILE A 1 97 ? 2.053 1.697 7.617 1.00 97.81 97 ILE A C 1
ATOM 800 O O . ILE A 1 97 ? 1.850 1.505 6.416 1.00 97.81 97 ILE A O 1
ATOM 804 N N . PRO A 1 98 ? 1.713 2.868 8.201 1.00 97.31 98 PRO A N 1
ATOM 805 C CA . PRO A 1 98 ? 0.981 3.915 7.482 1.00 97.31 98 PRO A CA 1
ATOM 806 C C . PRO A 1 98 ? 1.678 4.391 6.199 1.00 97.31 98 PRO A C 1
ATOM 808 O O . PRO A 1 98 ? 1.028 4.597 5.175 1.00 97.31 98 PRO A O 1
ATOM 811 N N . GLU A 1 99 ? 3.009 4.506 6.211 1.00 97.44 99 GLU A N 1
ATOM 812 C CA . GLU A 1 99 ? 3.787 4.853 5.012 1.00 97.44 99 GLU A CA 1
ATOM 813 C C . GLU A 1 99 ? 3.687 3.761 3.938 1.00 97.44 99 GLU A C 1
ATOM 815 O O . GLU A 1 99 ? 3.503 4.063 2.759 1.00 97.44 99 GLU A O 1
ATOM 820 N N . GLN A 1 100 ? 3.696 2.485 4.339 1.00 98.12 100 GLN A N 1
ATOM 821 C CA . GLN A 1 100 ? 3.501 1.356 3.423 1.00 98.12 100 GLN A CA 1
ATOM 822 C C . GLN A 1 100 ? 2.093 1.314 2.828 1.00 98.12 100 GLN A C 1
ATOM 824 O O . GLN A 1 100 ? 1.953 1.059 1.632 1.00 98.12 100 GLN A O 1
ATOM 829 N N . LEU A 1 101 ? 1.065 1.654 3.608 1.00 98.19 101 LEU A N 1
ATOM 830 C CA . LEU A 1 101 ? -0.281 1.875 3.077 1.00 98.19 101 LEU A CA 1
ATOM 831 C C . LEU A 1 101 ? -0.289 3.015 2.055 1.00 98.19 101 LEU A C 1
ATOM 833 O O . LEU A 1 101 ? -0.894 2.878 0.995 1.00 98.19 101 LEU A O 1
ATOM 837 N N . GLY A 1 102 ? 0.461 4.091 2.304 1.00 97.81 102 GLY A N 1
ATOM 838 C CA . GLY A 1 102 ? 0.694 5.151 1.325 1.00 97.81 102 GLY A CA 1
ATOM 839 C C . GLY A 1 102 ? 1.254 4.626 0.003 1.00 97.81 102 GLY A C 1
ATOM 840 O O . GLY A 1 102 ? 0.716 4.947 -1.056 1.00 97.81 102 GLY A O 1
ATOM 841 N N . HIS A 1 103 ? 2.279 3.772 0.035 1.00 97.38 103 HIS A N 1
ATOM 842 C CA . HIS A 1 103 ? 2.828 3.166 -1.183 1.00 97.38 103 HIS A CA 1
ATOM 843 C C . HIS A 1 103 ? 1.806 2.285 -1.911 1.00 97.38 103 HIS A C 1
ATOM 845 O O . HIS A 1 103 ? 1.693 2.354 -3.136 1.00 97.38 103 HIS A O 1
ATOM 851 N N . ILE A 1 104 ? 1.020 1.499 -1.180 1.00 97.00 104 ILE A N 1
ATOM 852 C CA . ILE A 1 104 ? -0.005 0.632 -1.768 1.00 97.00 104 ILE A CA 1
ATOM 853 C C . ILE A 1 104 ? -1.106 1.478 -2.426 1.00 97.00 104 ILE A C 1
ATOM 855 O O . ILE A 1 104 ? -1.356 1.360 -3.628 1.00 97.00 104 ILE A O 1
ATOM 859 N N . PHE A 1 105 ? -1.717 2.397 -1.679 1.00 97.12 105 PHE A N 1
ATOM 860 C CA . PHE A 1 105 ? -2.867 3.159 -2.160 1.00 97.12 105 PHE A CA 1
ATOM 861 C C . PHE A 1 105 ? -2.513 4.246 -3.175 1.00 97.12 105 PHE A C 1
ATOM 863 O O . PHE A 1 105 ? -3.350 4.577 -4.011 1.00 97.12 105 PHE A O 1
ATOM 870 N N . GLN A 1 106 ? -1.298 4.801 -3.142 1.00 95.56 106 GLN A N 1
ATOM 871 C CA . GLN A 1 106 ? -0.889 5.859 -4.073 1.00 95.56 106 GLN A CA 1
ATOM 872 C C . GLN A 1 106 ? -0.079 5.339 -5.261 1.00 95.56 106 GLN A C 1
ATOM 874 O O . GLN A 1 106 ? -0.201 5.888 -6.358 1.00 95.56 106 GLN A O 1
ATOM 879 N N . ASN A 1 107 ? 0.728 4.289 -5.083 1.00 93.19 107 ASN A N 1
ATOM 880 C CA . ASN A 1 107 ? 1.691 3.860 -6.100 1.00 93.19 107 ASN A CA 1
ATOM 881 C C . ASN A 1 107 ? 1.337 2.500 -6.710 1.00 93.19 107 ASN A C 1
ATOM 883 O O . ASN A 1 107 ? 1.360 2.395 -7.938 1.00 93.19 107 ASN A O 1
ATOM 887 N N . PHE A 1 108 ? 0.940 1.500 -5.910 1.00 94.50 108 PHE A N 1
ATOM 888 C CA . PHE A 1 108 ? 0.545 0.190 -6.451 1.00 94.50 108 PHE A CA 1
ATOM 889 C C . PHE A 1 108 ? -0.752 0.318 -7.251 1.00 94.50 108 PHE A C 1
ATOM 891 O O . PHE A 1 108 ? -0.811 -0.119 -8.397 1.00 94.50 108 PHE A O 1
ATOM 898 N N . LEU A 1 109 ? -1.768 0.996 -6.703 1.00 93.44 109 LEU A N 1
ATOM 899 C CA . LEU A 1 109 ? -3.034 1.229 -7.414 1.00 93.44 109 LEU A CA 1
ATOM 900 C C . LEU A 1 109 ? -2.873 2.071 -8.687 1.00 93.44 109 LEU A C 1
ATOM 902 O O . LEU A 1 109 ? -3.618 1.880 -9.647 1.00 93.44 109 LEU A O 1
ATOM 906 N N . SER A 1 110 ? -1.857 2.936 -8.721 1.00 89.88 110 SER A N 1
ATOM 907 C CA . SER A 1 110 ? -1.435 3.694 -9.909 1.00 89.88 110 SER A CA 1
ATOM 908 C C . SER A 1 110 ? -0.541 2.891 -10.864 1.00 89.88 110 SER A C 1
ATOM 910 O O . SER A 1 110 ? -0.108 3.421 -11.884 1.00 89.88 110 SER A O 1
ATOM 912 N N . SER A 1 111 ? -0.225 1.634 -10.539 1.00 89.31 111 SER A N 1
ATOM 913 C CA . SER A 1 111 ? 0.667 0.751 -11.305 1.00 89.31 111 SER A CA 1
ATOM 914 C C . SER A 1 111 ? 2.084 1.302 -11.531 1.00 89.31 111 SER A C 1
ATOM 916 O O . SER A 1 111 ? 2.746 0.944 -12.506 1.00 89.31 111 SER A O 1
ATOM 918 N N . ILE A 1 112 ? 2.566 2.167 -10.630 1.00 87.12 112 ILE A N 1
ATOM 919 C CA . ILE A 1 112 ? 3.901 2.785 -10.724 1.00 87.12 112 ILE A CA 1
ATOM 920 C C . ILE A 1 112 ? 4.982 1.747 -10.408 1.00 87.12 112 ILE A C 1
ATOM 922 O O . ILE A 1 112 ? 5.948 1.584 -11.153 1.00 87.12 112 ILE A O 1
ATOM 926 N N . TYR A 1 113 ? 4.798 1.020 -9.308 1.00 89.06 113 TYR A N 1
ATOM 927 C CA . TYR A 1 113 ? 5.575 -0.150 -8.916 1.00 89.06 113 TYR A CA 1
ATOM 928 C C . TYR A 1 113 ? 4.729 -1.026 -7.991 1.00 89.06 113 TYR A C 1
ATOM 930 O O . TYR A 1 113 ? 3.784 -0.541 -7.378 1.00 89.06 113 TYR A O 1
ATOM 938 N N . PHE A 1 114 ? 5.103 -2.297 -7.861 1.00 92.50 114 PHE A N 1
ATOM 939 C CA . PHE A 1 114 ? 4.439 -3.275 -6.987 1.00 92.50 114 PHE A CA 1
ATOM 940 C C . PHE A 1 114 ? 5.348 -3.782 -5.865 1.00 92.50 114 PHE A C 1
ATOM 942 O O . PHE A 1 114 ? 5.023 -4.735 -5.165 1.00 92.50 114 PHE A O 1
ATOM 949 N N . GLN A 1 115 ? 6.506 -3.148 -5.697 1.00 92.38 115 GLN A N 1
ATOM 950 C CA . GLN A 1 115 ? 7.440 -3.437 -4.626 1.00 92.38 115 GLN A CA 1
ATOM 951 C C . GLN A 1 115 ? 8.045 -2.132 -4.118 1.00 92.38 115 GLN A C 1
ATOM 953 O O . GLN A 1 115 ? 8.578 -1.351 -4.908 1.00 92.38 115 GLN A O 1
ATOM 958 N N . TYR A 1 116 ? 7.990 -1.929 -2.807 1.00 93.38 116 TYR A N 1
ATOM 959 C CA . TYR A 1 116 ? 8.702 -0.877 -2.104 1.00 93.38 116 TYR A CA 1
ATOM 960 C C . TYR A 1 116 ? 9.690 -1.486 -1.109 1.00 93.38 116 TYR A C 1
ATOM 962 O O . TYR A 1 116 ? 9.295 -2.379 -0.360 1.00 93.38 116 TYR A O 1
ATOM 970 N N . PRO A 1 117 ? 10.936 -1.000 -1.027 1.00 91.12 117 PRO A N 1
ATOM 971 C CA . PRO A 1 117 ? 11.562 -0.020 -1.918 1.00 91.12 117 PRO A CA 1
ATOM 972 C C . PRO A 1 117 ? 11.638 -0.511 -3.369 1.00 91.12 117 PRO A C 1
ATOM 974 O O . PRO A 1 117 ? 11.784 -1.718 -3.597 1.00 91.12 117 PRO A O 1
ATOM 977 N N . PRO A 1 118 ? 11.535 0.390 -4.361 1.00 86.19 118 PRO A N 1
ATOM 978 C CA . PRO A 1 118 ? 11.567 -0.006 -5.761 1.00 86.19 118 PRO A CA 1
ATOM 979 C C . PRO A 1 118 ? 12.948 -0.553 -6.134 1.00 86.19 118 PRO A C 1
ATOM 981 O O . PRO A 1 118 ? 13.988 -0.007 -5.765 1.00 86.19 118 PRO A O 1
ATOM 984 N N . LYS A 1 119 ? 12.970 -1.626 -6.929 1.00 77.69 119 LYS A N 1
ATOM 985 C CA . LYS A 1 119 ? 14.211 -2.233 -7.450 1.00 77.69 119 LYS A CA 1
ATOM 986 C C . LYS A 1 119 ? 14.928 -1.376 -8.499 1.00 77.69 119 LYS A C 1
ATOM 988 O O . LYS A 1 119 ? 16.052 -1.696 -8.890 1.00 77.69 119 LYS A O 1
ATOM 993 N N . TYR A 1 120 ? 14.269 -0.338 -9.002 1.00 74.56 120 TYR A N 1
ATOM 994 C CA . TYR A 1 120 ? 14.734 0.466 -10.124 1.00 74.56 120 TYR A CA 1
ATOM 995 C C . TYR A 1 120 ? 14.585 1.941 -9.788 1.00 74.56 120 TYR A C 1
ATOM 997 O O . TYR A 1 120 ? 13.624 2.338 -9.128 1.00 74.56 120 TYR A O 1
ATOM 1005 N N . ASN A 1 121 ? 15.537 2.743 -10.257 1.00 69.25 121 ASN A N 1
ATOM 1006 C CA . ASN A 1 121 ? 15.485 4.180 -10.077 1.00 69.25 121 ASN A CA 1
ATOM 1007 C C . ASN A 1 121 ? 14.472 4.766 -11.068 1.00 69.25 121 ASN A C 1
ATOM 1009 O O . ASN A 1 121 ? 14.713 4.783 -12.275 1.00 69.25 121 ASN A O 1
ATOM 1013 N N . LEU A 1 122 ? 13.320 5.195 -10.561 1.00 69.75 122 LEU A N 1
ATOM 1014 C CA . LEU A 1 122 ? 12.340 5.934 -11.345 1.00 69.75 122 LEU A CA 1
ATOM 1015 C C . LEU A 1 122 ? 12.651 7.420 -11.185 1.00 69.75 122 LEU A C 1
ATOM 1017 O O . LEU A 1 122 ? 12.731 7.905 -10.062 1.00 69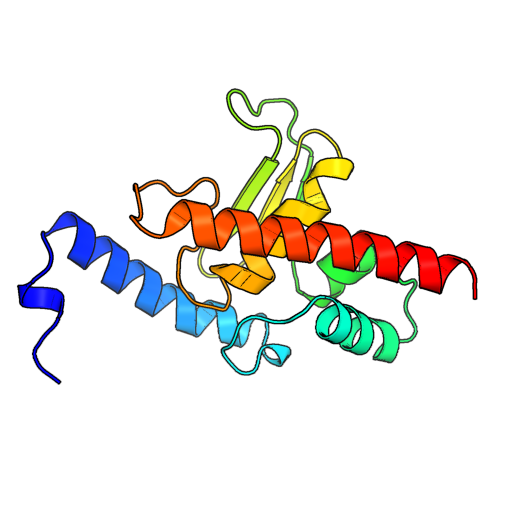.75 122 LEU A O 1
ATOM 1021 N N . LYS A 1 123 ? 12.751 8.170 -12.289 1.00 73.62 123 LYS A N 1
ATOM 1022 C CA . LYS A 1 123 ? 12.957 9.634 -12.236 1.00 73.62 123 LYS A CA 1
ATOM 1023 C C . LYS A 1 123 ? 11.891 10.360 -11.404 1.00 73.62 123 LYS A C 1
ATOM 1025 O O . LYS A 1 123 ? 12.126 11.461 -10.929 1.00 73.62 123 LYS A O 1
ATOM 1030 N N . THR A 1 124 ? 10.716 9.753 -11.250 1.00 77.06 124 THR A N 1
ATOM 1031 C CA . THR A 1 124 ? 9.580 10.291 -10.497 1.00 77.06 124 THR A CA 1
ATOM 1032 C C . THR A 1 124 ? 9.493 9.760 -9.068 1.00 77.06 124 THR A C 1
ATOM 1034 O O . THR A 1 124 ? 8.504 10.045 -8.393 1.00 77.06 124 THR A O 1
ATOM 1037 N N . ILE A 1 125 ? 10.473 8.979 -8.592 1.00 82.75 125 ILE A N 1
ATOM 1038 C CA . ILE A 1 125 ? 10.336 8.264 -7.322 1.00 82.75 125 ILE A CA 1
ATOM 1039 C C . ILE A 1 125 ? 10.074 9.220 -6.160 1.00 82.75 125 ILE A C 1
ATOM 1041 O O . ILE A 1 125 ? 9.094 9.029 -5.451 1.00 82.75 125 ILE A O 1
ATOM 1045 N N . ASP A 1 126 ? 10.821 10.320 -6.058 1.00 87.38 126 ASP A N 1
ATOM 1046 C CA . ASP A 1 126 ? 10.688 11.293 -4.966 1.00 87.38 126 ASP A CA 1
ATOM 1047 C C . ASP A 1 126 ? 9.281 11.898 -4.870 1.00 87.38 126 ASP A C 1
ATOM 1049 O O . ASP A 1 126 ? 8.742 12.096 -3.777 1.00 87.38 126 ASP A O 1
ATOM 1053 N N . LEU A 1 127 ? 8.636 12.140 -6.017 1.00 90.31 127 LEU A N 1
ATOM 1054 C CA . LEU A 1 127 ? 7.251 12.607 -6.064 1.00 90.31 127 LEU A CA 1
ATOM 1055 C C . LEU A 1 127 ? 6.294 11.565 -5.466 1.00 90.31 127 LEU A C 1
ATOM 1057 O O . LEU A 1 127 ? 5.380 11.914 -4.717 1.00 90.31 127 LEU A O 1
ATOM 1061 N N . HIS A 1 128 ? 6.493 10.292 -5.798 1.00 90.00 128 HIS A N 1
ATOM 1062 C CA . HIS A 1 128 ? 5.670 9.180 -5.324 1.00 90.00 128 HIS A CA 1
ATOM 1063 C C . HIS A 1 128 ? 5.929 8.834 -3.852 1.00 90.00 128 HIS A C 1
ATOM 1065 O O . HIS A 1 128 ? 4.984 8.498 -3.135 1.00 90.00 128 HIS A O 1
ATOM 1071 N N . GLU A 1 129 ? 7.163 9.001 -3.377 1.00 93.31 129 GLU A N 1
ATOM 1072 C CA . GLU A 1 129 ? 7.513 8.927 -1.956 1.00 93.31 129 GLU A CA 1
ATOM 1073 C C . GLU A 1 129 ? 6.800 10.025 -1.162 1.00 93.31 129 GLU A C 1
ATOM 1075 O O . GLU A 1 129 ? 6.176 9.760 -0.135 1.00 93.31 129 GLU A O 1
ATOM 1080 N N . LYS A 1 130 ? 6.812 11.267 -1.666 1.00 95.69 130 LYS A N 1
ATOM 1081 C CA . LYS A 1 130 ? 6.104 12.385 -1.027 1.00 95.69 130 LYS A CA 1
ATOM 1082 C C . LYS A 1 130 ? 4.596 12.138 -0.954 1.00 95.69 130 LYS A C 1
ATOM 1084 O O . LYS A 1 130 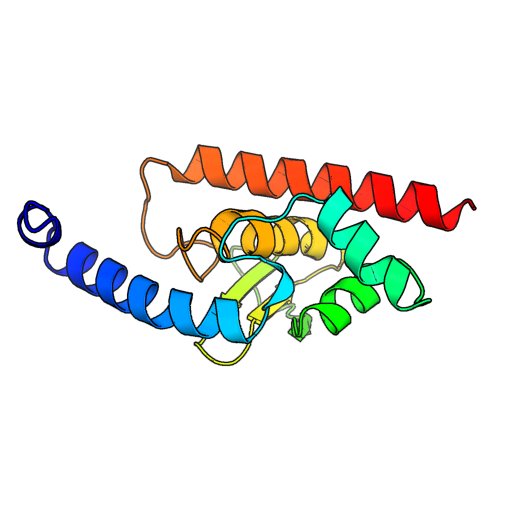? 3.979 12.433 0.068 1.00 95.69 130 LYS A O 1
ATOM 1089 N N . LYS A 1 131 ? 3.996 11.575 -2.009 1.00 95.12 131 LYS A N 1
ATOM 1090 C CA . LYS A 1 131 ? 2.573 11.192 -2.009 1.00 95.12 131 LYS A CA 1
ATOM 1091 C C . LYS A 1 131 ? 2.264 10.128 -0.956 1.00 95.12 131 LYS A C 1
ATOM 1093 O O . LYS A 1 131 ? 1.303 10.303 -0.212 1.00 95.12 131 LYS A O 1
ATOM 1098 N N . ALA A 1 132 ? 3.080 9.078 -0.861 1.00 96.00 132 ALA A N 1
ATOM 1099 C CA . ALA A 1 132 ? 2.910 8.024 0.140 1.00 96.00 132 ALA A CA 1
ATOM 1100 C C . ALA A 1 132 ? 3.014 8.570 1.576 1.00 96.00 132 ALA A C 1
ATOM 1102 O O . ALA A 1 132 ? 2.145 8.298 2.403 1.00 96.00 132 ALA A O 1
ATOM 1103 N N . LYS A 1 133 ? 4.003 9.427 1.851 1.00 97.12 133 LYS A N 1
ATOM 1104 C CA . LYS A 1 133 ? 4.165 10.084 3.160 1.00 97.12 133 LYS A CA 1
ATOM 1105 C C . LYS A 1 133 ? 2.993 10.994 3.513 1.00 97.12 133 LYS A C 1
ATOM 1107 O O . LYS A 1 133 ? 2.460 10.916 4.616 1.00 97.12 133 LYS A O 1
ATOM 1112 N N . ASN A 1 134 ? 2.548 11.825 2.571 1.00 98.06 134 ASN A N 1
ATOM 1113 C CA . ASN A 1 134 ? 1.393 12.698 2.785 1.00 98.06 134 ASN A CA 1
ATOM 1114 C C . ASN A 1 134 ? 0.112 11.897 3.037 1.00 98.06 134 ASN A C 1
ATOM 1116 O O . ASN A 1 134 ? -0.703 12.293 3.868 1.00 98.06 134 ASN A O 1
ATOM 1120 N N . PHE A 1 135 ? -0.065 10.776 2.332 1.00 98.00 135 PHE A N 1
ATOM 1121 C CA . PHE A 1 135 ? -1.160 9.850 2.592 1.00 98.00 135 PHE A CA 1
ATOM 1122 C C . PHE A 1 135 ? -1.086 9.309 4.024 1.00 98.00 135 PHE A C 1
ATOM 1124 O O . PHE A 1 135 ? -2.079 9.385 4.737 1.00 98.00 135 PHE A O 1
ATOM 1131 N N . ALA A 1 136 ? 0.083 8.835 4.462 1.00 97.56 136 ALA A N 1
ATOM 1132 C CA . ALA A 1 136 ? 0.283 8.270 5.795 1.00 97.56 136 ALA A CA 1
ATOM 1133 C C . ALA A 1 136 ? -0.033 9.264 6.920 1.00 97.56 136 ALA A C 1
ATOM 1135 O O . ALA A 1 136 ? -0.749 8.929 7.860 1.00 97.56 136 ALA A O 1
ATOM 1136 N N . ILE A 1 137 ? 0.445 10.507 6.789 1.00 97.44 137 ILE A N 1
ATOM 1137 C CA . ILE A 1 137 ? 0.155 11.586 7.744 1.00 97.44 137 ILE A CA 1
ATOM 1138 C C . ILE A 1 137 ? -1.356 11.818 7.834 1.00 97.44 137 ILE A C 1
ATOM 1140 O O . ILE A 1 137 ? -1.913 11.845 8.928 1.00 97.44 137 ILE A O 1
ATOM 1144 N N . ARG A 1 138 ? -2.032 11.950 6.685 1.00 97.12 138 ARG A N 1
ATOM 1145 C CA . ARG A 1 138 ? -3.486 12.161 6.643 1.00 97.12 138 ARG A CA 1
ATOM 1146 C C . ARG A 1 138 ? -4.258 10.979 7.217 1.00 97.12 138 ARG A C 1
ATOM 1148 O O . ARG A 1 138 ? -5.223 11.198 7.935 1.00 97.12 138 ARG A O 1
ATOM 1155 N N . LEU A 1 139 ? -3.840 9.752 6.911 1.00 96.50 139 LEU A N 1
ATOM 1156 C CA . LEU A 1 139 ? -4.482 8.546 7.419 1.00 96.50 139 LEU A CA 1
ATOM 1157 C C . LEU A 1 139 ? -4.425 8.499 8.949 1.00 96.50 139 LEU A C 1
ATOM 1159 O O . LEU A 1 139 ? -5.458 8.309 9.579 1.00 96.50 139 LEU A O 1
ATOM 1163 N N . ASN A 1 140 ? -3.250 8.738 9.535 1.00 95.06 140 ASN A N 1
ATOM 1164 C CA . ASN A 1 140 ? -3.087 8.740 10.988 1.00 95.06 140 ASN A CA 1
ATOM 1165 C C . ASN A 1 140 ? -3.943 9.817 11.664 1.00 95.06 140 ASN A C 1
ATOM 1167 O O . ASN A 1 140 ? -4.582 9.536 12.670 1.00 95.06 140 ASN A O 1
ATOM 1171 N N . LEU A 1 141 ? -3.991 11.030 11.099 1.00 94.62 141 LEU A N 1
ATOM 1172 C CA . LEU A 1 141 ? -4.837 12.105 11.629 1.00 94.62 141 LEU A CA 1
ATOM 1173 C C . LEU A 1 141 ? -6.320 11.720 11.621 1.00 94.62 141 LEU A C 1
ATOM 1175 O O . LEU A 1 141 ? -7.018 11.973 12.596 1.00 94.62 141 LEU A O 1
ATOM 1179 N N . LEU A 1 142 ? -6.788 11.091 10.539 1.00 93.75 142 LEU A N 1
ATOM 1180 C CA . LEU A 1 142 ? -8.175 10.650 10.433 1.00 93.75 142 LEU A CA 1
ATOM 1181 C C . LEU A 1 142 ? -8.493 9.525 11.423 1.00 93.75 142 LEU A C 1
ATOM 1183 O O . LEU A 1 142 ? -9.527 9.593 12.073 1.00 93.75 142 LEU A O 1
ATOM 1187 N N . ILE A 1 143 ? -7.616 8.525 11.569 1.00 91.19 143 ILE A N 1
ATOM 1188 C CA . ILE A 1 143 ? -7.797 7.435 12.544 1.00 91.19 143 ILE A CA 1
ATOM 1189 C C . ILE A 1 143 ? -7.972 8.011 13.953 1.00 91.19 143 ILE A C 1
ATOM 1191 O O . ILE A 1 143 ? -8.997 7.768 14.580 1.00 91.19 143 ILE A O 1
ATOM 1195 N N . VAL A 1 144 ? -7.040 8.864 14.393 1.00 89.06 144 VAL A N 1
ATOM 1196 C CA . VAL A 1 144 ? -7.099 9.500 15.721 1.00 89.06 144 VAL A CA 1
ATOM 1197 C C . VAL A 1 144 ? -8.372 10.329 15.893 1.00 89.06 144 VAL A C 1
ATOM 1199 O O . VAL A 1 144 ? -9.001 10.287 16.943 1.00 89.06 144 VAL A O 1
ATOM 1202 N N . GLN A 1 145 ? -8.785 11.076 14.866 1.00 86.19 145 GLN A N 1
ATOM 1203 C CA . GLN A 1 145 ? -10.008 11.877 14.931 1.00 86.19 145 GLN A CA 1
ATOM 1204 C C . GLN A 1 145 ? -11.259 11.019 15.166 1.00 86.19 145 GLN A C 1
ATOM 1206 O O . GLN A 1 145 ? -12.172 11.461 15.856 1.00 86.19 145 GLN A O 1
ATOM 1211 N N . TYR A 1 146 ? -11.311 9.817 14.595 1.00 79.31 146 TYR A N 1
ATOM 1212 C CA . TYR A 1 1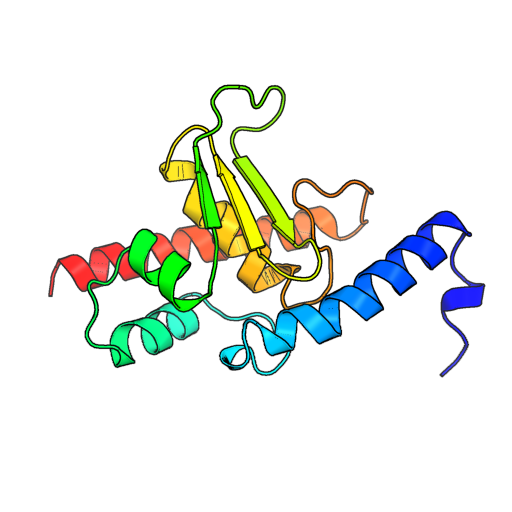46 ? -12.448 8.909 14.736 1.00 79.31 146 TYR A CA 1
ATOM 1213 C C . TYR A 1 146 ? -12.384 8.018 15.980 1.00 79.31 146 TYR A C 1
ATOM 1215 O O . TYR A 1 146 ? -13.425 7.525 16.384 1.00 79.31 146 TYR A O 1
ATOM 1223 N N . GLU A 1 147 ? -11.217 7.829 16.601 1.00 70.31 147 GLU A N 1
ATOM 1224 C CA . GLU A 1 147 ? -11.111 7.193 17.927 1.00 70.31 147 GLU A CA 1
ATOM 1225 C C . GLU A 1 147 ? -11.686 8.075 19.052 1.00 70.31 147 GLU A C 1
ATOM 1227 O O . GLU A 1 147 ? -12.008 7.576 20.126 1.00 70.31 147 GLU A O 1
ATOM 1232 N N . LEU A 1 148 ? -11.807 9.386 18.815 1.00 60.16 148 LEU A N 1
ATOM 1233 C CA . LEU A 1 148 ? -12.309 10.371 19.780 1.00 60.16 148 LEU A CA 1
ATOM 1234 C C . LEU A 1 148 ? -13.831 10.613 19.703 1.00 60.16 148 LEU A C 1
ATOM 1236 O O . LEU A 1 148 ? -14.335 11.450 20.454 1.00 60.16 148 LEU A O 1
ATOM 1240 N N . ILE A 1 149 ? -14.542 9.941 18.790 1.00 56.12 149 ILE A N 1
ATOM 1241 C CA . ILE A 1 149 ? -15.996 10.067 18.562 1.00 56.12 149 ILE A CA 1
ATOM 1242 C C . ILE A 1 149 ? -16.682 8.779 19.006 1.00 56.12 149 ILE A C 1
ATOM 1244 O O . ILE A 1 149 ? -17.689 8.887 19.739 1.00 56.12 149 ILE A O 1
#

Foldseek 3Di:
DPPVLVVDDPVVNVQVVVLVLLLVLLCVLVVQLVLAFDALVSLQVQLVVVVDQQDLVSSCVSSQEAEAEDPPDDPDQWKWADPSHGIYIYGPDPLCSQLVVLCCRHPSSNSNHGIPVDPDDDPCVVVSSVSSVVRSVVNVVVSVVVVVD

Organism: Campylobacter jejuni (NCBI:txid197)

Sequence (149 aa):
MKNILKLLNKREQKIFLENKNLANRLWKIIPESNKRPMGAMEVIDIVKKENSSLDINSICKKFNIVLKKNMKLKKYNSKSNFDGNSITIEYKDEKYIPEQLGHIFQNFLSSIYFQYPPKYNLKTIDLHEKKAKNFAIRLNLLIVQYELI

Radius of gyration: 15.88 Å; chains: 1; bounding box: 38×25×51 Å

pLDDT: mean 88.55, std 10.35, range [44.28, 98.44]

Secondary structure (DSSP, 8-state):
---GGGGS-HHHHHHHHHHHHHHHHHHHH-GGGTTS---HHHHHHHHHTTT---SHHHHHHHTTEEEEE-TT-SS-SEEEEE-SS-EEEEESSGGGHHHHHHHIIIIITTTS-SEES-SS--TTHHHHHHHHHHHHHHHHHHHHHHHT-